Protein AF-A0A7C5WB22-F1 (afdb_monomer_lite)

Secondary structure (DSSP, 8-state):
--HHHHHHHHHHHHHHHTTSTT----HHHHHHHHHHHHHHHHHHHHHHHHHHHHS--TT-

Structure (mmCIF, N/CA/C/O backbone):
data_AF-A0A7C5WB22-F1
#
_entry.id   AF-A0A7C5WB22-F1
#
loop_
_atom_site.group_PDB
_atom_site.id
_atom_site.type_symbol
_atom_site.label_atom_id
_atom_site.label_alt_id
_atom_site.label_comp_id
_atom_site.label_asym_id
_atom_site.label_entity_id
_atom_site.label_seq_id
_atom_site.pdbx_PDB_ins_code
_atom_site.Cartn_x
_atom_site.Cartn_y
_atom_site.Cartn_z
_atom_site.occupancy
_atom_site.B_iso_or_equiv
_atom_site.auth_seq_id
_atom_site.auth_comp_id
_atom_site.auth_asym_id
_atom_site.auth_atom_id
_atom_site.pdbx_PDB_model_num
ATOM 1 N N . MET A 1 1 ? 1.318 5.372 9.728 1.00 61.59 1 MET A N 1
ATOM 2 C CA . MET A 1 1 ? 1.445 5.517 8.261 1.00 61.59 1 MET A CA 1
ATOM 3 C C . MET A 1 1 ? 0.070 5.845 7.706 1.00 61.59 1 MET A C 1
ATOM 5 O O . MET A 1 1 ? -0.867 5.124 8.019 1.00 61.59 1 MET A O 1
ATOM 9 N N . THR A 1 2 ? -0.090 6.958 6.990 1.00 85.81 2 THR A N 1
ATOM 10 C CA . THR A 1 2 ? -1.378 7.342 6.384 1.00 85.81 2 THR A CA 1
ATOM 11 C C . THR A 1 2 ? -1.593 6.580 5.074 1.00 85.81 2 THR A C 1
ATOM 13 O O . THR A 1 2 ? -0.623 6.218 4.416 1.00 85.81 2 THR A O 1
ATOM 16 N N . VAL A 1 3 ? -2.849 6.362 4.669 1.00 85.31 3 VAL A N 1
ATOM 17 C CA . VAL A 1 3 ? -3.206 5.704 3.390 1.00 85.31 3 VAL A CA 1
ATOM 18 C C . VAL A 1 3 ? -2.478 6.349 2.203 1.00 85.31 3 VAL A C 1
ATOM 20 O O . VAL A 1 3 ? -1.931 5.659 1.349 1.00 85.31 3 VAL A O 1
ATOM 23 N N . VAL A 1 4 ? -2.390 7.680 2.210 1.00 86.88 4 VAL A N 1
ATOM 24 C CA . VAL A 1 4 ? -1.681 8.474 1.199 1.00 86.88 4 VAL A CA 1
ATOM 25 C C . VAL A 1 4 ? -0.190 8.127 1.141 1.00 86.88 4 VAL A C 1
ATOM 27 O O . VAL A 1 4 ? 0.350 7.944 0.055 1.00 86.88 4 VAL A O 1
ATOM 30 N N . ALA A 1 5 ? 0.477 7.975 2.291 1.00 89.00 5 ALA A N 1
ATOM 31 C CA . ALA A 1 5 ? 1.893 7.611 2.327 1.00 89.00 5 ALA A CA 1
ATOM 32 C C . ALA A 1 5 ? 2.147 6.218 1.724 1.00 89.00 5 ALA A C 1
ATOM 34 O O . ALA A 1 5 ? 3.142 6.026 1.032 1.00 89.00 5 ALA A O 1
ATOM 35 N N . VAL A 1 6 ? 1.233 5.265 1.940 1.00 89.25 6 VAL A N 1
ATOM 36 C CA . VAL A 1 6 ? 1.346 3.908 1.379 1.00 89.25 6 VAL A CA 1
ATOM 37 C C . VAL A 1 6 ? 1.138 3.914 -0.141 1.00 89.25 6 VAL A C 1
ATOM 39 O O . VAL A 1 6 ? 1.849 3.210 -0.852 1.00 89.25 6 VAL A O 1
ATOM 42 N N . LEU A 1 7 ? 0.240 4.760 -0.657 1.00 89.94 7 LEU A N 1
ATOM 43 C CA . LEU A 1 7 ? 0.043 4.928 -2.103 1.00 89.94 7 LEU A CA 1
ATOM 44 C C . LEU A 1 7 ? 1.298 5.475 -2.792 1.00 89.94 7 LEU A C 1
ATOM 46 O O . LEU A 1 7 ? 1.764 4.899 -3.774 1.00 89.94 7 LEU A O 1
ATOM 50 N N . PHE A 1 8 ? 1.886 6.549 -2.253 1.00 91.75 8 PHE A N 1
ATOM 51 C CA . PHE A 1 8 ? 3.138 7.096 -2.789 1.00 91.75 8 PHE A CA 1
ATOM 52 C C . PHE A 1 8 ? 4.289 6.097 -2.700 1.00 91.75 8 PHE A C 1
ATOM 54 O O . PHE A 1 8 ? 5.090 6.005 -3.627 1.00 91.75 8 PHE A O 1
ATOM 61 N N . TYR A 1 9 ? 4.353 5.326 -1.613 1.00 91.62 9 TYR A N 1
ATOM 62 C CA . TYR A 1 9 ? 5.342 4.266 -1.4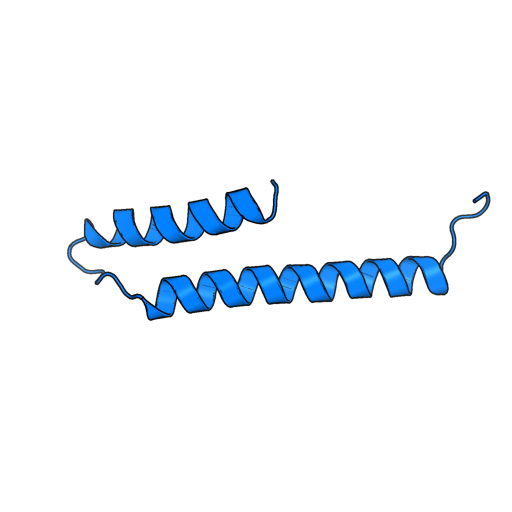61 1.00 91.62 9 TYR A CA 1
AT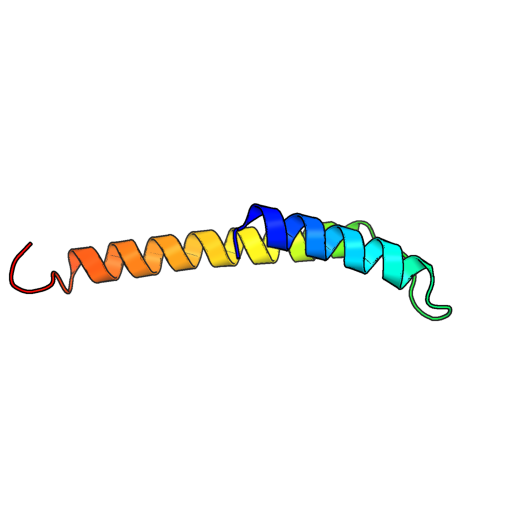OM 63 C C . TYR A 1 9 ? 5.213 3.196 -2.556 1.00 91.62 9 TYR A C 1
ATOM 65 O O . TYR A 1 9 ? 6.221 2.801 -3.133 1.00 91.62 9 TYR A O 1
ATOM 73 N N . GLY A 1 10 ? 3.989 2.786 -2.904 1.00 90.25 10 GLY A N 1
ATOM 74 C CA . GLY A 1 10 ? 3.738 1.848 -4.000 1.00 90.25 10 GLY A CA 1
ATOM 75 C C . GLY A 1 10 ? 4.191 2.362 -5.368 1.00 90.25 10 GLY A C 1
ATOM 76 O O . GLY A 1 10 ? 4.842 1.635 -6.110 1.00 90.25 10 GLY A O 1
ATOM 77 N N . ILE A 1 11 ? 3.913 3.633 -5.676 1.00 90.06 11 ILE A N 1
ATOM 78 C CA . ILE A 1 11 ? 4.360 4.271 -6.926 1.00 90.06 11 ILE A CA 1
ATOM 79 C C . ILE A 1 11 ? 5.890 4.369 -6.966 1.00 90.06 11 ILE A C 1
ATOM 81 O O . ILE A 1 11 ? 6.506 4.052 -7.980 1.00 90.06 11 ILE A O 1
ATOM 85 N N . LEU A 1 12 ? 6.514 4.787 -5.860 1.00 93.00 12 LEU A N 1
ATOM 86 C CA . LEU A 1 12 ? 7.969 4.886 -5.766 1.00 93.00 12 LEU A CA 1
ATOM 87 C C . LEU A 1 12 ? 8.640 3.520 -5.951 1.00 93.00 12 LEU A C 1
ATOM 89 O O . LEU A 1 12 ? 9.654 3.438 -6.637 1.00 93.00 12 LEU A O 1
ATOM 93 N N . LEU A 1 13 ? 8.078 2.457 -5.371 1.00 91.94 13 LEU A N 1
ATOM 94 C CA . LEU A 1 13 ? 8.591 1.100 -5.551 1.00 91.94 13 LEU A CA 1
ATOM 95 C C . LEU A 1 13 ? 8.590 0.676 -7.019 1.00 91.94 13 LEU A C 1
ATOM 97 O O . LEU A 1 13 ? 9.615 0.188 -7.482 1.00 91.94 13 LEU A O 1
ATOM 101 N N . GLU A 1 14 ? 7.513 0.934 -7.760 1.00 91.12 14 GLU A N 1
ATOM 102 C CA . GLU A 1 14 ? 7.445 0.612 -9.192 1.00 91.12 14 GLU A CA 1
ATOM 103 C C . GLU A 1 14 ? 8.468 1.405 -10.018 1.00 91.12 14 GLU A C 1
ATOM 105 O O . GLU A 1 14 ? 9.124 0.858 -10.907 1.00 91.12 14 GLU A O 1
ATOM 110 N N . LEU A 1 15 ? 8.691 2.681 -9.681 1.00 90.25 15 LEU A N 1
ATOM 111 C CA . LEU A 1 15 ? 9.742 3.492 -10.308 1.00 90.25 15 LEU A CA 1
ATOM 112 C C . LEU A 1 15 ? 11.146 2.942 -10.025 1.00 90.25 15 LEU A C 1
ATOM 114 O O . LEU A 1 15 ? 11.995 2.933 -10.912 1.00 90.25 15 LEU A O 1
ATOM 118 N N . LEU A 1 16 ? 11.399 2.466 -8.804 1.00 91.75 16 LEU A N 1
ATOM 119 C CA . LEU A 1 16 ? 12.674 1.842 -8.447 1.00 91.75 16 LEU A CA 1
ATOM 120 C C . LEU A 1 16 ? 12.832 0.462 -9.093 1.00 91.75 16 LEU A C 1
ATOM 122 O O . LEU A 1 16 ? 13.928 0.108 -9.522 1.00 91.75 16 LEU A O 1
ATOM 126 N N . GLN A 1 17 ? 11.750 -0.309 -9.210 1.00 89.38 17 GLN A N 1
ATOM 127 C CA . GLN A 1 17 ? 11.746 -1.602 -9.893 1.00 89.38 17 GLN A CA 1
ATOM 128 C C . GLN A 1 17 ? 12.029 -1.462 -11.388 1.00 89.38 17 GLN A C 1
ATOM 130 O O . GLN A 1 17 ? 12.641 -2.362 -11.955 1.00 89.38 17 GLN A O 1
ATOM 135 N N . ALA A 1 18 ? 11.698 -0.324 -12.004 1.00 88.50 18 ALA A N 1
ATOM 136 C CA . ALA A 1 18 ? 12.092 -0.019 -13.379 1.00 88.50 18 ALA A CA 1
ATOM 137 C C . ALA A 1 18 ? 13.622 0.052 -13.580 1.00 88.50 18 ALA A C 1
ATOM 139 O O . ALA A 1 18 ? 14.098 -0.089 -14.704 1.00 88.50 18 ALA A O 1
ATOM 140 N N . LEU A 1 19 ? 14.399 0.256 -12.508 1.00 92.56 19 LEU A N 1
ATOM 141 C CA . LEU A 1 19 ? 15.868 0.255 -12.539 1.00 92.56 19 LEU A CA 1
ATOM 142 C C . LEU A 1 19 ? 16.467 -1.154 -12.377 1.00 92.56 19 LEU A C 1
ATOM 144 O O . LEU A 1 19 ? 17.682 -1.324 -12.480 1.00 92.56 19 LEU A O 1
ATOM 148 N N . VAL A 1 20 ? 15.640 -2.166 -12.096 1.00 91.50 20 VAL A N 1
ATOM 149 C CA . VAL A 1 20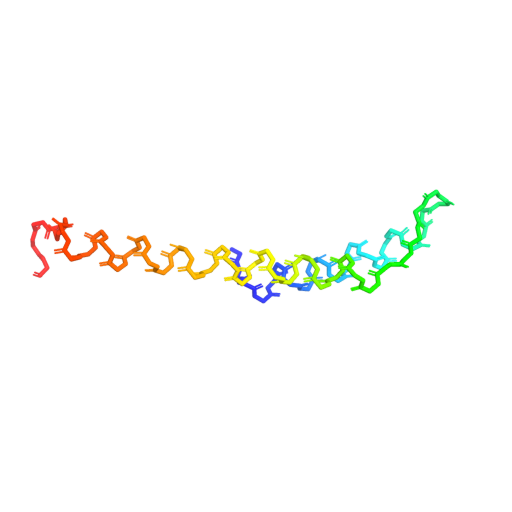 ? 16.078 -3.541 -11.846 1.00 91.50 20 VAL A CA 1
ATOM 150 C C . VAL A 1 20 ? 16.022 -4.347 -13.155 1.00 91.50 20 VAL A C 1
ATOM 152 O O . VAL A 1 20 ? 14.940 -4.514 -13.707 1.00 91.50 20 VAL A O 1
ATOM 155 N N . PRO A 1 21 ? 17.139 -4.928 -13.643 1.00 86.06 21 PRO A N 1
ATOM 156 C CA . PRO A 1 21 ? 17.236 -5.489 -15.002 1.00 86.06 21 PRO A CA 1
ATOM 157 C C . PRO A 1 21 ? 16.228 -6.592 -15.359 1.00 86.06 21 PRO A C 1
ATOM 159 O O . PRO A 1 21 ? 15.957 -6.826 -16.531 1.00 86.06 21 PRO A O 1
ATOM 162 N N . TYR A 1 22 ? 15.707 -7.305 -14.359 1.00 87.31 22 TYR A N 1
ATOM 163 C CA . TYR A 1 22 ? 14.779 -8.429 -14.526 1.00 87.31 22 TYR A CA 1
ATOM 164 C C . TYR A 1 22 ? 13.321 -8.072 -14.194 1.00 87.31 22 TYR A C 1
ATOM 166 O O . TYR A 1 22 ? 12.457 -8.949 -14.203 1.00 87.31 22 TYR A O 1
ATOM 174 N N . ARG A 1 23 ? 13.034 -6.809 -13.860 1.00 85.31 23 ARG A N 1
ATOM 175 C CA . ARG A 1 23 ? 11.689 -6.315 -13.553 1.00 85.31 23 ARG A CA 1
ATOM 176 C C . ARG A 1 23 ? 11.316 -5.229 -14.551 1.00 85.31 23 ARG A C 1
ATOM 178 O O . ARG A 1 23 ? 12.060 -4.287 -14.784 1.00 85.31 23 ARG A O 1
ATOM 185 N N . THR A 1 24 ? 10.137 -5.365 -15.138 1.00 85.12 24 THR A N 1
ATOM 186 C CA . THR A 1 24 ? 9.562 -4.353 -16.022 1.00 85.12 24 THR A CA 1
ATOM 187 C C . THR A 1 24 ? 8.608 -3.477 -15.233 1.00 85.12 24 THR A C 1
ATOM 189 O O . THR A 1 24 ? 7.778 -4.003 -14.492 1.00 85.12 24 THR A O 1
ATOM 192 N N . PHE A 1 25 ? 8.685 -2.166 -15.447 1.00 89.00 25 PHE A N 1
ATOM 193 C CA . PHE A 1 25 ? 7.663 -1.239 -14.974 1.00 89.00 25 PHE A CA 1
ATOM 194 C C . PHE A 1 25 ? 6.281 -1.668 -15.485 1.00 89.00 25 PHE A C 1
ATOM 196 O O . PHE A 1 25 ? 6.109 -1.909 -16.684 1.00 89.00 25 PHE A O 1
ATOM 203 N N . SER A 1 26 ? 5.301 -1.746 -14.585 1.00 88.19 26 SER A N 1
ATOM 204 C CA . SER A 1 26 ? 3.949 -2.198 -14.904 1.00 88.19 26 SER A CA 1
ATOM 205 C C . SER A 1 26 ? 2.914 -1.265 -14.289 1.00 88.19 26 SER A C 1
ATOM 207 O O . SER A 1 26 ? 2.775 -1.155 -13.072 1.00 88.19 26 SER A O 1
ATOM 209 N N . MET A 1 27 ? 2.103 -0.631 -15.140 1.00 89.19 27 MET A N 1
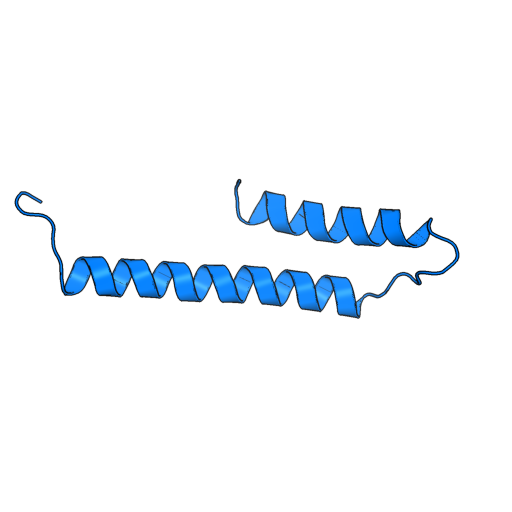ATOM 210 C CA . MET A 1 27 ? 0.962 0.161 -14.665 1.00 89.19 27 MET A CA 1
ATOM 211 C C . MET A 1 27 ? -0.055 -0.716 -13.911 1.00 89.19 27 MET A C 1
ATOM 213 O O . MET A 1 27 ? -0.728 -0.246 -12.994 1.00 89.19 27 MET A O 1
ATOM 217 N N . ASN A 1 28 ? -0.141 -2.005 -14.255 1.00 92.25 28 ASN A N 1
ATOM 218 C CA . ASN A 1 28 ? -1.026 -2.949 -13.576 1.00 92.25 28 ASN A CA 1
ATOM 219 C C . ASN A 1 28 ? -0.591 -3.195 -12.127 1.00 92.25 28 ASN A C 1
ATOM 221 O O . ASN A 1 28 ? -1.449 -3.401 -11.271 1.00 92.25 28 ASN A O 1
ATOM 225 N N . ASP A 1 29 ? 0.706 -3.119 -11.837 1.00 88.44 29 ASP A N 1
ATOM 226 C CA . ASP A 1 29 ? 1.237 -3.358 -10.495 1.00 88.44 29 ASP A CA 1
ATOM 227 C C . ASP A 1 29 ? 0.928 -2.149 -9.587 1.00 88.44 29 ASP A C 1
ATOM 229 O O . ASP A 1 29 ? 0.491 -2.318 -8.444 1.00 88.44 29 ASP A O 1
ATOM 233 N N . ILE A 1 30 ? 0.988 -0.924 -10.134 1.00 90.06 30 ILE A N 1
ATOM 234 C CA . ILE A 1 30 ? 0.512 0.301 -9.460 1.00 90.06 30 ILE A CA 1
ATOM 235 C C . ILE A 1 30 ? -0.984 0.201 -9.129 1.00 90.06 30 ILE A C 1
ATOM 237 O O . ILE A 1 30 ? -1.407 0.519 -8.009 1.00 90.06 30 ILE A O 1
ATOM 241 N N . LEU A 1 31 ? -1.799 -0.246 -10.092 1.00 93.38 31 LEU A N 1
ATOM 242 C CA . LEU A 1 31 ? -3.240 -0.421 -9.897 1.00 93.38 31 LEU A CA 1
ATOM 243 C C . LEU A 1 31 ? -3.538 -1.501 -8.852 1.00 93.38 31 LEU A C 1
ATOM 245 O O . LEU A 1 31 ? -4.360 -1.272 -7.966 1.00 93.38 31 LEU A O 1
ATOM 249 N N . ALA A 1 32 ? -2.849 -2.642 -8.906 1.00 93.62 32 ALA A N 1
ATOM 250 C CA . ALA A 1 32 ? -3.008 -3.724 -7.939 1.00 93.62 32 ALA A CA 1
ATOM 251 C C . ALA A 1 32 ? -2.665 -3.268 -6.512 1.00 93.62 32 ALA A C 1
ATOM 253 O O . ALA A 1 32 ? -3.424 -3.537 -5.579 1.00 93.62 32 ALA A O 1
ATOM 254 N N . ASN A 1 33 ? -1.575 -2.514 -6.345 1.00 92.06 33 ASN A N 1
ATOM 255 C CA . ASN A 1 33 ? -1.192 -1.941 -5.056 1.00 92.06 33 ASN A CA 1
ATOM 256 C C . ASN A 1 33 ? -2.269 -0.974 -4.532 1.00 92.06 33 ASN A C 1
ATOM 258 O O . ASN A 1 33 ? -2.765 -1.115 -3.412 1.00 92.06 33 ASN A O 1
ATOM 262 N N . THR A 1 34 ? -2.715 -0.053 -5.389 1.00 91.56 34 THR A N 1
ATOM 263 C CA . THR A 1 34 ? -3.766 0.921 -5.059 1.00 91.56 34 THR A CA 1
ATOM 264 C C . THR A 1 34 ? -5.065 0.231 -4.637 1.00 91.56 34 THR A C 1
ATOM 266 O O . THR A 1 34 ? -5.642 0.568 -3.600 1.00 91.56 34 THR A O 1
ATOM 269 N N . LEU A 1 35 ? -5.507 -0.779 -5.391 1.00 95.25 35 LEU A N 1
ATOM 270 C CA . LEU A 1 35 ? -6.696 -1.569 -5.069 1.00 95.25 35 LEU A CA 1
ATOM 271 C C . LEU A 1 35 ? -6.541 -2.331 -3.748 1.00 95.25 35 LEU A C 1
ATOM 273 O O . LEU A 1 35 ? -7.489 -2.377 -2.963 1.00 95.25 35 LEU A O 1
ATOM 277 N N . GLY A 1 36 ? -5.357 -2.876 -3.461 1.00 94.25 36 GLY A N 1
ATOM 278 C CA . GLY A 1 36 ? -5.059 -3.532 -2.187 1.00 94.25 36 GLY A CA 1
ATOM 279 C C . GLY A 1 36 ? -5.214 -2.589 -0.991 1.00 94.25 36 GLY A C 1
ATOM 280 O O . GLY A 1 36 ? -5.879 -2.932 -0.012 1.00 94.25 36 GLY A O 1
ATOM 281 N N . ILE A 1 37 ? -4.679 -1.368 -1.091 1.00 93.75 37 ILE A N 1
ATOM 282 C CA . ILE A 1 37 ? -4.780 -0.345 -0.037 1.00 93.75 37 ILE A CA 1
ATOM 283 C C . ILE A 1 37 ? -6.235 0.088 0.184 1.00 93.75 37 ILE A C 1
ATOM 285 O O . ILE A 1 37 ? -6.684 0.205 1.330 1.00 93.75 37 ILE A O 1
ATOM 289 N N . LEU A 1 38 ? -6.987 0.315 -0.897 1.00 92.81 38 LEU A N 1
ATOM 290 C CA . LEU A 1 38 ? -8.406 0.670 -0.813 1.00 92.81 38 LEU A CA 1
ATOM 291 C C . LEU A 1 38 ? -9.215 -0.455 -0.164 1.00 92.81 38 LEU A C 1
ATOM 293 O O . LEU A 1 38 ? -10.001 -0.202 0.749 1.00 92.81 38 LEU A O 1
ATOM 297 N N . THR A 1 39 ? -8.957 -1.696 -0.572 1.00 95.44 39 THR A N 1
ATOM 298 C CA . THR A 1 39 ? -9.594 -2.890 -0.007 1.00 95.44 39 THR A CA 1
ATOM 299 C C . THR A 1 39 ? -9.321 -2.991 1.491 1.00 95.44 39 THR A C 1
ATOM 301 O O . THR A 1 39 ? -10.264 -3.049 2.280 1.00 95.44 39 THR A O 1
ATOM 304 N N . TYR A 1 40 ? -8.054 -2.915 1.910 1.00 93.94 40 TYR A N 1
ATOM 305 C CA . TYR A 1 40 ? -7.685 -2.897 3.328 1.00 93.94 40 TYR A CA 1
ATOM 306 C C . TYR A 1 40 ? -8.424 -1.795 4.097 1.00 93.94 40 TYR A C 1
ATOM 30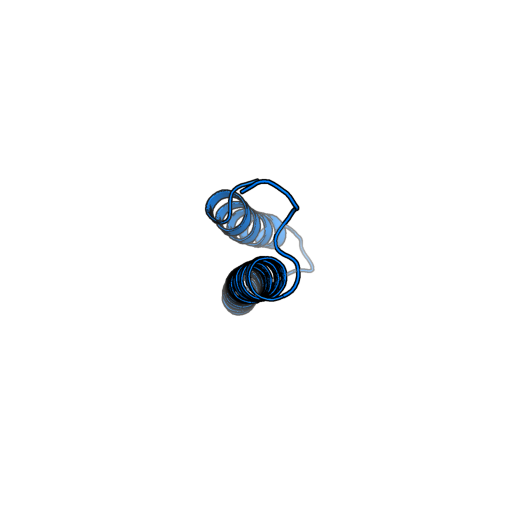8 O O . TYR A 1 40 ? -8.972 -2.050 5.167 1.00 93.94 40 TYR A O 1
ATOM 316 N N . SER A 1 41 ? -8.489 -0.586 3.537 1.00 93.06 41 SER A N 1
ATOM 317 C CA . SER A 1 41 ? -9.142 0.557 4.182 1.00 93.06 41 SER A CA 1
ATOM 318 C C . SER A 1 41 ? -10.638 0.312 4.403 1.00 93.06 41 SER A C 1
ATOM 320 O O . SER A 1 41 ? -11.151 0.587 5.488 1.00 93.06 41 SER A O 1
ATOM 322 N N . VAL A 1 42 ? -11.335 -0.260 3.414 1.00 95.25 42 VAL A N 1
ATOM 323 C CA . VAL A 1 42 ? -12.752 -0.640 3.534 1.00 95.25 42 VAL A CA 1
ATOM 324 C C . VAL A 1 42 ? -12.944 -1.701 4.616 1.00 95.25 42 VAL A C 1
ATOM 326 O O . VAL A 1 42 ? -13.763 -1.511 5.514 1.00 95.25 42 VAL A O 1
ATOM 329 N N . PHE A 1 43 ? -12.170 -2.789 4.584 1.00 96.25 43 PHE A N 1
ATOM 330 C CA . PHE A 1 43 ? -12.276 -3.851 5.589 1.00 96.25 43 PHE A CA 1
ATOM 331 C C . PHE A 1 43 ? -11.953 -3.355 6.999 1.00 96.25 43 PHE A C 1
ATOM 333 O O . PHE A 1 43 ? -12.634 -3.730 7.952 1.00 96.25 43 PHE A O 1
ATOM 340 N N . TYR A 1 44 ? -10.963 -2.475 7.137 1.00 94.25 44 TYR A N 1
ATOM 341 C CA . TYR A 1 44 ? -10.625 -1.846 8.406 1.00 94.25 44 TYR A CA 1
ATOM 342 C C . TYR A 1 44 ? -11.799 -1.007 8.929 1.00 94.25 44 TYR A C 1
ATOM 344 O O . TYR A 1 44 ? -12.234 -1.204 10.061 1.00 94.25 44 TYR A O 1
ATOM 352 N N . MET A 1 45 ? -12.397 -0.142 8.102 1.00 94.19 45 MET A N 1
ATOM 353 C CA . MET A 1 45 ? -13.586 0.627 8.500 1.00 94.19 45 MET A CA 1
ATOM 354 C C . MET A 1 45 ? -14.749 -0.275 8.922 1.00 94.19 45 MET A C 1
ATOM 356 O O . MET A 1 45 ? -15.369 -0.029 9.958 1.00 94.19 45 MET A O 1
ATOM 360 N N . LEU A 1 46 ? -15.019 -1.341 8.163 1.00 95.69 46 LEU A N 1
ATOM 361 C CA . LEU A 1 46 ? -16.062 -2.313 8.494 1.00 95.69 46 LEU A CA 1
ATOM 362 C C . LEU A 1 46 ? -15.780 -3.013 9.826 1.00 95.69 46 LEU A C 1
ATOM 364 O O . LEU A 1 46 ? -16.672 -3.093 10.668 1.00 95.69 46 LEU A O 1
ATOM 368 N N . TYR A 1 47 ? -14.544 -3.458 10.056 1.00 95.62 47 TYR A N 1
ATOM 369 C CA . TYR A 1 47 ? -14.135 -4.070 11.319 1.00 95.62 47 TYR A CA 1
ATOM 370 C C . TYR A 1 47 ? -14.393 -3.137 12.508 1.00 95.62 47 TYR A C 1
ATOM 372 O O . TYR A 1 47 ? -14.995 -3.553 13.499 1.00 95.62 47 TYR A O 1
ATOM 380 N N . TYR A 1 48 ? -14.010 -1.861 12.404 1.00 94.56 48 TYR A N 1
ATOM 381 C CA . TYR A 1 48 ? -14.252 -0.885 13.470 1.00 94.56 48 TYR A CA 1
ATOM 382 C C . TYR A 1 48 ? -15.739 -0.570 13.654 1.00 94.56 48 TYR A C 1
ATOM 384 O O . TYR A 1 48 ? -16.192 -0.447 14.793 1.00 94.56 48 TYR A O 1
ATOM 392 N N . ALA A 1 49 ? -16.513 -0.485 12.570 1.00 92.62 49 ALA A N 1
ATOM 393 C CA . ALA A 1 49 ? -17.956 -0.271 12.638 1.00 92.62 49 ALA A CA 1
ATOM 394 C C . ALA A 1 49 ? -18.672 -1.437 13.340 1.00 92.62 49 ALA A C 1
ATOM 396 O O . ALA A 1 49 ? -19.497 -1.214 14.228 1.00 92.62 49 ALA A O 1
ATOM 397 N N . VAL A 1 50 ? -18.312 -2.677 12.997 1.00 94.12 50 VAL A N 1
ATOM 398 C CA . VAL A 1 50 ? -18.833 -3.896 13.634 1.00 94.12 50 VAL A CA 1
ATOM 399 C C . VAL A 1 50 ? -18.411 -3.948 15.099 1.00 94.12 50 VAL A C 1
ATOM 401 O O . VAL A 1 50 ? -19.262 -4.104 15.973 1.00 94.12 50 VAL A O 1
ATOM 404 N N . LYS A 1 51 ? -17.124 -3.740 15.396 1.00 93.12 51 LYS A N 1
ATOM 405 C CA . LYS A 1 51 ? -16.613 -3.733 16.771 1.00 93.12 51 LYS A CA 1
ATOM 406 C C . LYS A 1 51 ? -17.346 -2.711 17.637 1.00 93.12 51 LYS A C 1
ATOM 408 O O . LYS A 1 51 ? -17.806 -3.064 18.714 1.00 93.12 51 LYS A O 1
ATOM 413 N N . LYS A 1 52 ? -17.518 -1.478 17.152 1.00 91.44 52 LYS A N 1
ATOM 414 C CA . LYS A 1 52 ? -18.248 -0.425 17.874 1.00 91.44 52 LYS A CA 1
ATOM 415 C C . LYS A 1 52 ? -19.712 -0.800 18.117 1.00 91.44 52 LYS A C 1
ATOM 417 O O . LYS A 1 52 ? -20.248 -0.484 19.172 1.00 91.44 52 LYS A O 1
ATOM 422 N N . ARG A 1 53 ? -20.359 -1.452 17.146 1.00 90.69 53 ARG A N 1
ATOM 423 C CA . ARG A 1 53 ? -21.778 -1.818 17.229 1.00 90.69 53 ARG A CA 1
ATOM 424 C C . ARG A 1 53 ? -22.048 -2.977 18.188 1.00 90.69 53 ARG A C 1
ATOM 426 O O . ARG A 1 53 ? -23.059 -2.945 18.877 1.00 90.69 53 ARG A O 1
ATOM 433 N N . PHE A 1 54 ? -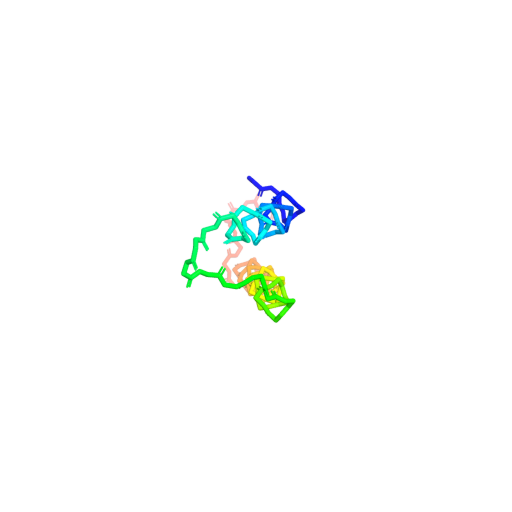21.186 -3.992 18.208 1.00 91.19 54 PHE A N 1
ATOM 434 C CA . PHE A 1 54 ? -21.422 -5.225 18.972 1.00 91.19 54 PHE A CA 1
ATOM 435 C C . PHE A 1 54 ? -20.622 -5.317 20.272 1.00 91.19 54 PHE A C 1
ATOM 437 O O . PHE A 1 54 ? -21.021 -6.041 21.178 1.00 91.19 54 PHE A O 1
ATOM 444 N N . PHE A 1 55 ? -19.522 -4.575 20.385 1.00 89.06 55 PHE A N 1
ATOM 445 C CA . PHE A 1 55 ? -18.657 -4.552 21.563 1.00 89.06 55 PHE A CA 1
ATOM 446 C C . PHE A 1 55 ? -18.357 -3.104 21.979 1.00 89.06 55 PHE A C 1
ATOM 448 O O . PHE A 1 55 ? -17.197 -2.679 21.937 1.00 89.06 55 PHE A O 1
ATOM 455 N N . PRO A 1 56 ? -19.386 -2.312 22.336 1.00 77.12 56 PRO A N 1
ATOM 456 C CA . PRO A 1 56 ? -19.156 -0.992 22.904 1.00 77.12 56 PRO A CA 1
ATOM 457 C C . PRO A 1 56 ? -18.338 -1.138 24.194 1.00 77.12 56 PRO A C 1
ATOM 459 O O . PRO A 1 56 ? -18.656 -1.961 25.054 1.00 77.12 56 PRO A O 1
ATOM 462 N N . SER A 1 57 ? -17.254 -0.371 24.320 1.00 75.62 57 SER A N 1
ATOM 463 C CA . SER A 1 57 ? -16.465 -0.350 25.554 1.00 75.62 57 SER A CA 1
ATOM 464 C C . SER A 1 57 ? -17.339 0.161 26.705 1.00 75.62 57 SER A C 1
ATOM 466 O O . SER A 1 57 ? -18.059 1.143 26.511 1.00 75.62 57 SER A O 1
ATOM 468 N N . PRO A 1 58 ? -17.281 -0.447 27.902 1.00 70.38 58 PRO A N 1
ATOM 469 C CA . PRO A 1 58 ? -18.028 0.061 29.042 1.00 70.38 58 PRO A CA 1
ATOM 470 C C . PRO A 1 58 ? -17.518 1.469 29.386 1.00 70.38 58 PRO A C 1
ATOM 472 O O . PRO A 1 58 ? -16.370 1.617 29.800 1.00 70.38 58 PRO A O 1
ATOM 475 N N . GLY A 1 59 ? -18.353 2.494 29.174 1.00 69.31 59 GLY A N 1
ATOM 476 C CA . GLY A 1 59 ? -18.079 3.882 29.572 1.00 69.31 59 GLY A CA 1
ATOM 477 C C . GLY A 1 59 ? -18.015 4.949 28.467 1.00 69.31 59 GLY A C 1
ATOM 478 O O . GLY A 1 59 ? -17.554 6.047 28.766 1.00 69.31 59 GLY A O 1
ATOM 479 N N . SER A 1 60 ? -18.441 4.668 27.226 1.00 56.66 60 SER A N 1
ATOM 480 C CA . SER A 1 60 ? -18.660 5.705 26.191 1.00 56.66 60 SER A CA 1
ATOM 481 C C . SER A 1 60 ? -20.069 6.279 26.210 1.00 56.66 60 SER A C 1
ATOM 483 O O . SER A 1 60 ? -20.996 5.436 26.232 1.00 56.66 60 SER A O 1
#

pLDDT: mean 88.98, std 7.73, range [56.66, 96.25]

Foldseek 3Di:
DDLVVQLVVQVVVLVVQCVPPVGHRDPVSSVVSNVVSVVVVVVVVVVVVVCCVPPPDPPD

Radius of gyration: 17.18 Å; chains: 1; bounding box: 39×17×46 Å

Sequence (60 aa):
MTVVAVLFYGILLELLQALVPYRTFSMNDILANTLGILTYSVFYMLYYAVKKRFFPSPGS